Protein AF-A0A382GF95-F1 (afdb_monomer_lite)

Sequence (81 aa):
MSYEFEDYRKRKEEPNIGSWPFWILPPQDASGYIFRMMLLLFAIPLVFLGYLFTPATTFIWWVIFDLVEYIKIKRGRGFLP

Secondary structure (DSSP, 8-state):
--------S-PPPPP----TTS----GGGHHHHHHHHHIIIIIHIIIIISSPPPHHHHHHHHHHHHHHHHHHHHTT--S--

Foldseek 3Di:
DPPPDPDPDDDDPQPCQDDPPPGHDDPVCVVVLVVVLCCVQPVCCCVPVVDHDDPVVSVVVVVVSSVVVVVCSNVVNDPDD

pLDDT: mean 80.84, std 15.17, range [35.81, 94.69]

Radius of gyration: 17.47 Å; chains: 1; bounding box: 58×24×35 Å

Structure (mmCIF, N/CA/C/O backbone):
data_AF-A0A382GF95-F1
#
_entry.id   AF-A0A382GF95-F1
#
loop_
_atom_site.group_PDB
_atom_site.id
_atom_site.type_symbol
_atom_site.label_atom_id
_atom_site.label_alt_id
_atom_site.label_comp_id
_atom_site.label_asym_id
_atom_site.label_entity_id
_atom_site.label_seq_id
_atom_site.pdbx_PDB_ins_code
_atom_site.Cartn_x
_atom_site.Cartn_y
_atom_site.Cartn_z
_atom_site.occupancy
_atom_site.B_iso_or_equiv
_atom_site.auth_seq_id
_atom_site.auth_comp_id
_atom_site.auth_asym_id
_atom_site.auth_atom_id
_atom_site.pdbx_PDB_model_num
ATOM 1 N N . MET A 1 1 ? -46.401 11.198 4.569 1.00 47.50 1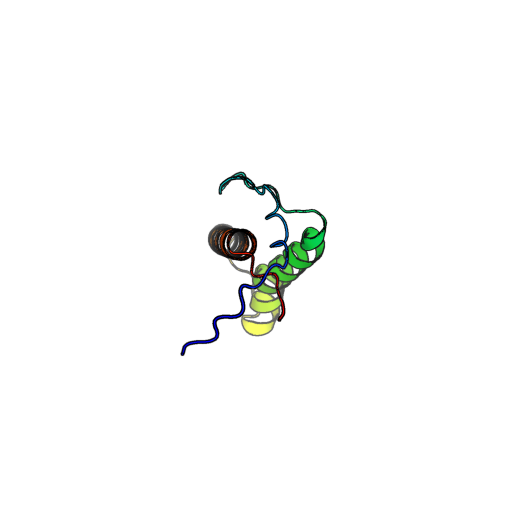 MET A N 1
ATOM 2 C CA . MET A 1 1 ? -46.146 10.362 5.758 1.00 47.50 1 MET A CA 1
ATOM 3 C C . MET A 1 1 ? -44.924 9.508 5.438 1.00 47.50 1 MET A C 1
ATOM 5 O O . MET A 1 1 ? -45.064 8.383 4.984 1.00 47.50 1 MET A O 1
ATOM 9 N N . SER A 1 2 ? -43.730 10.103 5.513 1.00 53.62 2 SER A N 1
ATOM 10 C CA . SER A 1 2 ? -42.459 9.394 5.342 1.00 53.62 2 SER A CA 1
ATOM 11 C C . SER A 1 2 ? -42.123 8.748 6.680 1.00 53.62 2 SER A C 1
ATOM 13 O O . SER A 1 2 ? -41.796 9.422 7.651 1.00 53.62 2 SER A O 1
ATOM 15 N N . TYR A 1 3 ? -42.324 7.439 6.755 1.00 48.72 3 TYR A N 1
ATOM 16 C CA . TYR A 1 3 ? -41.962 6.639 7.914 1.00 48.72 3 TYR A CA 1
ATOM 17 C C . TYR A 1 3 ? -40.449 6.399 7.863 1.00 48.72 3 TYR A C 1
ATOM 19 O O . TYR A 1 3 ? -39.986 5.373 7.372 1.00 48.72 3 TYR A O 1
ATOM 27 N N . GLU A 1 4 ? -39.672 7.404 8.263 1.00 63.59 4 GLU A N 1
ATOM 28 C CA . GLU A 1 4 ? -38.228 7.261 8.431 1.00 63.59 4 GLU A CA 1
ATOM 29 C C . GLU A 1 4 ? -37.985 6.550 9.762 1.00 63.59 4 GLU A C 1
ATOM 31 O O . GLU A 1 4 ? -38.129 7.121 10.840 1.00 63.59 4 GLU A O 1
ATOM 36 N N . PHE A 1 5 ? -37.703 5.250 9.679 1.00 63.38 5 PHE A N 1
ATOM 37 C CA . PHE A 1 5 ? -37.239 4.464 10.814 1.00 63.38 5 PHE A CA 1
ATOM 38 C C . PHE A 1 5 ? -35.843 4.973 11.175 1.00 63.38 5 PHE A C 1
ATOM 40 O O . PHE A 1 5 ? -34.883 4.722 10.443 1.00 63.38 5 PHE A O 1
ATOM 47 N N . GLU 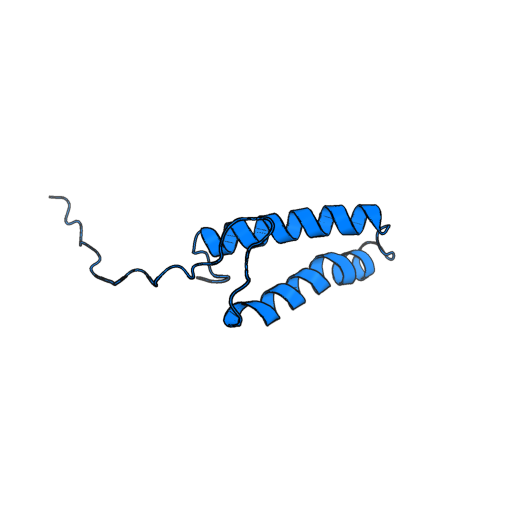A 1 6 ? -35.722 5.717 12.272 1.00 64.06 6 GLU A N 1
ATOM 48 C CA . GLU A 1 6 ? -34.410 6.079 12.796 1.00 64.06 6 GLU A CA 1
ATOM 49 C C . GLU A 1 6 ? -33.670 4.798 13.197 1.00 64.06 6 GLU A C 1
ATOM 51 O O . GLU A 1 6 ? -34.120 4.017 14.039 1.00 64.06 6 GLU A O 1
ATOM 56 N N . ASP A 1 7 ? -32.544 4.538 12.536 1.00 64.12 7 ASP A N 1
ATOM 57 C CA . ASP A 1 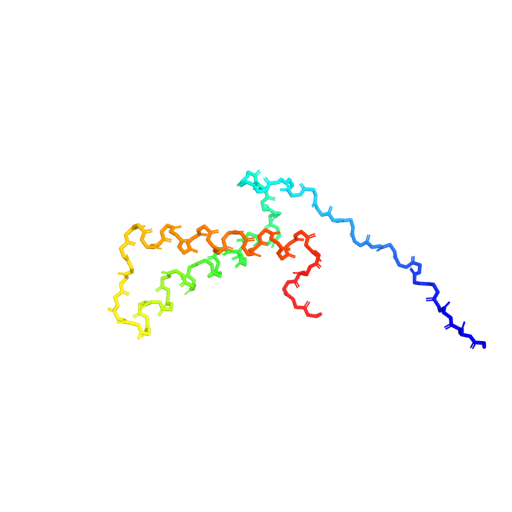7 ? -31.709 3.384 12.836 1.00 64.12 7 ASP A CA 1
ATOM 58 C C . ASP A 1 7 ? -30.917 3.654 14.123 1.00 64.12 7 ASP A C 1
ATOM 60 O O . ASP A 1 7 ? -29.861 4.286 14.109 1.00 64.12 7 ASP A O 1
ATOM 64 N N . TYR A 1 8 ? -31.441 3.174 15.254 1.00 61.84 8 TYR A N 1
ATOM 65 C CA . TYR A 1 8 ? -30.820 3.303 16.579 1.00 61.84 8 TYR A CA 1
ATOM 66 C C . TYR A 1 8 ? -29.600 2.388 16.792 1.00 61.84 8 TYR A C 1
ATOM 68 O O . TYR A 1 8 ? -29.067 2.313 17.904 1.00 61.84 8 TYR A O 1
ATOM 76 N N . ARG A 1 9 ? -29.140 1.649 15.772 1.00 67.38 9 ARG A N 1
ATOM 77 C CA . ARG A 1 9 ? -27.929 0.831 15.897 1.00 67.38 9 ARG A CA 1
ATOM 78 C C . ARG A 1 9 ? -26.723 1.744 16.119 1.00 67.38 9 ARG A C 1
ATOM 80 O O . ARG A 1 9 ? -26.427 2.614 15.301 1.00 67.38 9 ARG A O 1
ATOM 87 N N . LYS A 1 10 ? -25.984 1.520 17.215 1.00 55.94 10 LYS A N 1
ATOM 88 C CA . LYS A 1 10 ? -24.672 2.151 17.424 1.00 55.94 10 LYS A CA 1
ATOM 89 C C . LYS A 1 10 ? -23.812 1.876 16.190 1.00 55.94 10 LYS A C 1
ATOM 91 O O . LYS A 1 10 ? -23.493 0.718 15.915 1.00 55.94 10 LYS A O 1
ATOM 96 N N . ARG A 1 11 ? -23.443 2.929 15.449 1.00 59.97 11 ARG A N 1
ATOM 97 C CA . ARG A 1 11 ? -22.422 2.811 14.401 1.00 59.97 11 ARG A CA 1
ATOM 98 C C . ARG A 1 11 ? -21.176 2.243 15.064 1.00 59.97 11 ARG A C 1
ATOM 100 O O . ARG A 1 11 ? -20.795 2.707 16.138 1.00 59.97 11 ARG A O 1
ATOM 107 N N . LYS A 1 12 ? -20.604 1.202 14.458 1.00 60.84 12 LYS A N 1
ATOM 108 C CA . LYS A 1 12 ? -19.344 0.610 14.915 1.00 60.84 12 LYS A CA 1
ATOM 109 C C . LYS A 1 12 ? -18.353 1.758 15.098 1.00 60.84 12 LYS A C 1
ATOM 111 O O . LYS A 1 12 ? -18.203 2.555 14.175 1.00 60.84 12 LYS A O 1
ATOM 116 N N . GLU A 1 13 ? -17.768 1.875 16.287 1.00 59.91 13 GLU A N 1
ATOM 117 C CA . GLU A 1 13 ? -16.781 2.916 16.567 1.00 59.91 13 GLU A CA 1
ATOM 118 C C . GLU A 1 13 ? -15.678 2.802 15.517 1.00 59.91 13 GLU A C 1
ATOM 120 O O . GLU A 1 13 ? -15.059 1.745 15.365 1.00 59.91 13 GLU A O 1
ATOM 125 N N . GLU A 1 14 ? -15.515 3.858 14.720 1.00 63.41 14 GLU A N 1
ATOM 126 C CA . GLU A 1 14 ? -14.478 3.902 13.700 1.00 63.41 14 GLU A CA 1
ATOM 127 C C . GLU A 1 14 ? -13.133 3.785 14.429 1.00 63.41 14 GLU A C 1
ATOM 129 O O . GLU A 1 14 ? -12.858 4.591 15.325 1.00 63.41 14 GLU A O 1
ATOM 134 N N . PRO A 1 15 ? -12.307 2.767 14.123 1.00 63.66 15 PRO A N 1
ATOM 135 C CA . PRO A 1 15 ? -11.011 2.637 14.768 1.00 63.66 15 PRO A CA 1
ATOM 136 C C . PRO A 1 15 ? -10.217 3.920 14.516 1.00 63.66 15 PRO A C 1
ATOM 138 O O . PRO A 1 15 ? -10.179 4.418 13.392 1.00 63.66 15 PRO A O 1
ATOM 141 N N . ASN A 1 16 ? -9.593 4.482 15.552 1.00 71.31 16 ASN A N 1
ATOM 142 C CA . ASN A 1 16 ? -8.775 5.684 15.408 1.00 71.31 16 ASN A CA 1
ATOM 143 C C . ASN A 1 16 ? -7.448 5.323 14.717 1.00 71.31 16 ASN A C 1
ATOM 145 O O . ASN A 1 16 ? -6.432 5.080 15.360 1.00 71.31 16 ASN A O 1
ATOM 149 N N . ILE A 1 17 ? -7.500 5.228 13.390 1.00 75.50 17 ILE A N 1
ATOM 150 C CA . ILE A 1 17 ? -6.407 4.824 12.494 1.00 75.50 17 ILE A CA 1
ATOM 151 C C . ILE A 1 17 ? -5.390 5.943 12.225 1.00 75.50 17 ILE A C 1
ATOM 153 O O . ILE A 1 17 ? -4.371 5.695 11.588 1.00 75.50 17 ILE A O 1
ATOM 157 N N . GLY A 1 18 ? -5.618 7.164 12.716 1.00 84.19 18 GLY A N 1
ATOM 158 C CA . GLY A 1 18 ? -4.737 8.308 12.470 1.00 84.19 18 GLY A CA 1
ATOM 159 C C . GLY A 1 18 ? -4.876 8.892 11.059 1.00 84.19 18 GLY A C 1
ATOM 160 O O . GLY A 1 18 ? -5.900 8.733 10.390 1.00 84.19 18 GLY A O 1
ATOM 161 N N . SER A 1 19 ? -3.849 9.615 10.608 1.00 85.88 19 SER A N 1
ATOM 162 C CA . SER A 1 19 ? -3.835 10.308 9.316 1.00 85.88 19 SER A CA 1
ATOM 163 C C . SER A 1 19 ? -2.696 9.818 8.432 1.00 85.88 19 SER A C 1
ATOM 165 O O . SER A 1 19 ? -1.556 9.712 8.885 1.00 85.88 19 SER A O 1
ATOM 167 N N . TRP A 1 20 ? -2.991 9.595 7.153 1.00 83.62 20 TRP A N 1
ATOM 168 C CA . TRP A 1 20 ? -1.979 9.278 6.149 1.00 83.62 20 TRP A CA 1
ATOM 169 C C . TRP A 1 20 ? -0.908 10.387 6.080 1.00 83.62 20 TRP A C 1
ATOM 171 O O . TRP A 1 20 ? -1.275 11.565 6.140 1.00 83.62 20 TRP A O 1
ATOM 181 N N . PRO A 1 21 ? 0.391 10.054 5.961 1.00 86.19 21 PRO A N 1
ATOM 182 C CA . PRO A 1 21 ? 0.960 8.725 5.689 1.00 86.19 21 PRO A CA 1
ATOM 183 C C . PRO A 1 21 ? 1.282 7.877 6.929 1.00 86.19 21 PRO A C 1
ATOM 185 O O . PRO A 1 21 ? 1.686 6.731 6.787 1.00 86.19 21 PRO A O 1
ATOM 188 N N . PHE A 1 22 ? 1.092 8.398 8.140 1.00 88.44 22 PHE A N 1
ATOM 189 C CA . PHE A 1 22 ? 1.491 7.730 9.389 1.00 88.44 22 PHE A CA 1
ATOM 190 C C . PHE A 1 22 ? 0.317 7.043 10.093 1.00 88.44 22 PHE A C 1
ATOM 192 O O . PHE A 1 22 ? 0.202 7.068 11.318 1.00 88.44 22 PHE A O 1
ATOM 199 N N . TRP A 1 23 ? -0.596 6.479 9.311 1.00 86.94 23 TRP A N 1
ATOM 200 C CA . TRP A 1 23 ? -1.765 5.790 9.836 1.00 86.94 23 TRP A CA 1
ATOM 201 C C . TRP A 1 23 ? -1.375 4.406 10.378 1.00 86.94 23 TRP A C 1
ATOM 203 O O . TRP A 1 23 ? -0.422 3.785 9.909 1.00 86.94 23 TRP A O 1
ATOM 213 N N . ILE A 1 24 ? -2.097 3.925 11.388 1.00 86.25 24 ILE A N 1
ATOM 214 C CA . ILE A 1 24 ? -1.842 2.624 12.014 1.00 86.25 24 ILE A CA 1
ATOM 215 C C . ILE A 1 24 ? -2.958 1.679 11.603 1.00 86.25 24 ILE A C 1
ATOM 217 O O . ILE A 1 24 ? -4.112 1.877 11.975 1.00 86.25 24 ILE A O 1
ATOM 221 N N . LEU A 1 25 ? -2.607 0.636 10.857 1.00 84.69 25 LEU A N 1
ATOM 222 C CA . LEU A 1 25 ? -3.549 -0.394 10.443 1.00 84.69 25 LEU A CA 1
ATOM 223 C C . LEU A 1 25 ? -4.043 -1.192 11.669 1.00 84.69 25 LEU A C 1
ATOM 225 O O . LEU A 1 25 ? -3.219 -1.672 12.456 1.00 84.69 25 LEU A O 1
ATOM 229 N N . PRO A 1 26 ? -5.364 -1.380 11.849 1.00 83.81 26 PRO A N 1
ATOM 230 C CA . PRO A 1 26 ? -5.879 -2.206 12.927 1.00 83.81 26 PRO A CA 1
ATOM 231 C C . PRO A 1 26 ? -5.414 -3.662 12.735 1.00 83.81 26 PRO A C 1
ATOM 233 O O . PRO A 1 26 ? -5.468 -4.181 11.617 1.00 83.81 26 PRO A O 1
ATOM 236 N N . PRO A 1 27 ? -5.017 -4.374 13.808 1.00 83.88 27 PRO A N 1
ATOM 237 C CA . PRO A 1 27 ? -4.471 -5.734 13.705 1.00 83.88 27 PRO A CA 1
ATOM 238 C C . PRO A 1 27 ? -5.389 -6.739 12.996 1.00 83.88 27 PRO A C 1
ATOM 240 O O . PRO A 1 27 ? -4.920 -7.707 12.406 1.00 83.88 27 PRO A O 1
ATOM 243 N N . GLN A 1 28 ? -6.699 -6.491 13.043 1.00 84.00 28 GLN A N 1
ATOM 244 C CA . GLN A 1 28 ? -7.747 -7.317 12.439 1.00 84.00 28 GLN A CA 1
ATOM 245 C C . GLN A 1 28 ? -7.626 -7.374 10.908 1.00 84.00 28 GLN A C 1
ATOM 247 O O . GLN A 1 28 ? -7.889 -8.411 10.307 1.00 84.00 28 GLN A O 1
ATOM 252 N N . ASP A 1 29 ? -7.178 -6.275 10.295 1.00 84.50 29 ASP A N 1
ATOM 253 C CA . ASP A 1 29 ? -7.087 -6.120 8.842 1.00 84.50 29 ASP A CA 1
ATOM 254 C C . ASP A 1 29 ? -5.663 -6.355 8.307 1.00 84.50 29 ASP A C 1
ATOM 256 O O . ASP A 1 29 ? -5.443 -6.349 7.093 1.00 84.50 29 ASP A O 1
ATOM 260 N N . ALA A 1 30 ? -4.692 -6.607 9.194 1.00 87.75 30 ALA A N 1
ATOM 261 C CA . ALA A 1 30 ? -3.278 -6.761 8.852 1.00 87.75 30 ALA A CA 1
ATOM 262 C C . ALA A 1 30 ? -3.013 -7.893 7.854 1.00 87.75 30 ALA A C 1
ATOM 264 O O . ALA A 1 30 ? -2.292 -7.710 6.873 1.00 87.75 30 ALA A O 1
ATOM 265 N N . SER A 1 31 ? -3.630 -9.056 8.060 1.00 89.50 31 SER A N 1
ATOM 266 C CA . SER A 1 31 ? -3.472 -10.203 7.160 1.00 89.50 31 SER A CA 1
ATOM 267 C C . SER A 1 31 ? -4.032 -9.913 5.764 1.00 89.50 31 SER A C 1
ATOM 269 O O . SER A 1 31 ? -3.374 -10.192 4.761 1.00 89.50 31 SER A O 1
ATOM 271 N N . GLY A 1 32 ? -5.217 -9.301 5.694 1.00 90.44 32 GLY A N 1
ATOM 272 C CA . GLY A 1 32 ? -5.862 -8.913 4.442 1.00 90.44 32 GLY A CA 1
ATOM 273 C C . GLY A 1 32 ? -5.065 -7.857 3.680 1.00 90.44 32 GLY A C 1
ATOM 274 O O . GLY A 1 32 ? -4.915 -7.970 2.463 1.00 90.44 32 GLY A O 1
ATOM 275 N N . TYR A 1 33 ? -4.506 -6.875 4.390 1.00 90.50 33 TYR A N 1
ATOM 276 C CA . TYR A 1 33 ? -3.607 -5.872 3.821 1.00 90.50 33 TYR A CA 1
ATOM 277 C C . TYR A 1 33 ? -2.384 -6.520 3.175 1.00 90.50 33 TYR A C 1
ATOM 279 O O . TYR A 1 33 ? -2.130 -6.303 1.992 1.00 90.50 33 TYR A O 1
ATOM 287 N N . ILE A 1 34 ? -1.664 -7.363 3.925 1.00 91.75 34 ILE A N 1
ATOM 288 C CA . ILE A 1 34 ? -0.447 -8.027 3.441 1.00 91.75 34 ILE A CA 1
ATOM 289 C C . ILE A 1 34 ? -0.771 -8.901 2.229 1.00 91.75 34 ILE A C 1
ATOM 291 O O . ILE A 1 34 ? -0.066 -8.843 1.224 1.00 91.75 34 ILE A O 1
ATOM 295 N N . PHE A 1 35 ? -1.863 -9.667 2.283 1.00 93.62 35 PHE A N 1
ATOM 296 C CA . PHE A 1 35 ? -2.286 -10.503 1.164 1.00 93.62 35 PHE A CA 1
ATOM 297 C C . PHE A 1 35 ? -2.574 -9.677 -0.095 1.00 93.62 35 PHE A C 1
ATOM 299 O O . PHE A 1 35 ? -2.051 -9.987 -1.164 1.00 93.62 35 PHE A O 1
ATOM 306 N N . ARG A 1 36 ? -3.360 -8.597 0.021 1.00 92.06 36 ARG A N 1
ATOM 307 C CA . ARG A 1 36 ? -3.678 -7.709 -1.108 1.00 92.06 36 ARG A CA 1
ATOM 308 C C . ARG A 1 36 ? -2.433 -7.025 -1.660 1.00 92.06 36 ARG A C 1
ATOM 310 O O . ARG A 1 36 ? -2.280 -6.962 -2.876 1.00 92.06 36 ARG A O 1
ATOM 317 N N . MET A 1 37 ? -1.544 -6.562 -0.784 1.00 92.94 37 MET A N 1
ATOM 318 C CA . MET A 1 37 ? -0.275 -5.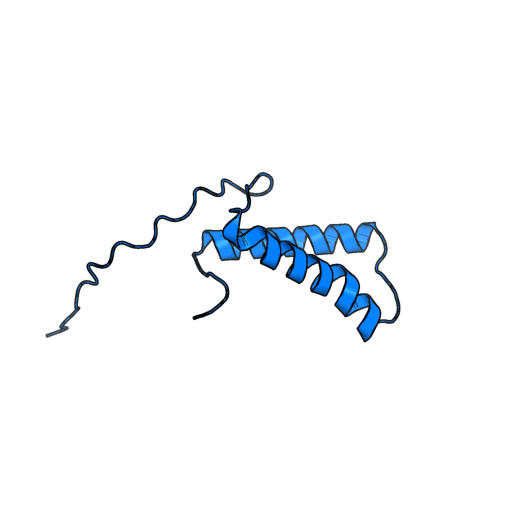951 -1.164 1.00 92.94 37 MET A CA 1
ATOM 319 C C . MET A 1 37 ? 0.573 -6.938 -1.973 1.00 92.94 37 MET A C 1
ATOM 321 O O . MET A 1 37 ? 0.993 -6.627 -3.083 1.00 92.94 37 MET A O 1
ATOM 325 N N . MET A 1 38 ? 0.764 -8.158 -1.464 1.00 93.75 38 MET A N 1
ATOM 326 C CA . MET A 1 38 ? 1.532 -9.198 -2.154 1.00 93.75 38 MET A CA 1
ATOM 327 C C . MET A 1 38 ? 0.900 -9.590 -3.492 1.00 93.75 38 MET A C 1
ATOM 329 O O . MET A 1 38 ? 1.599 -9.750 -4.494 1.00 93.75 38 MET A O 1
ATOM 333 N N . LEU A 1 39 ? -0.427 -9.706 -3.528 1.00 93.19 39 LEU A N 1
ATOM 334 C CA . LEU A 1 39 ? -1.157 -10.066 -4.735 1.00 93.19 39 LEU A CA 1
ATOM 335 C C . LEU A 1 39 ? -1.026 -8.978 -5.810 1.00 93.19 39 LEU A C 1
ATOM 337 O O . LEU A 1 39 ? -0.702 -9.288 -6.953 1.00 93.19 39 LEU A O 1
ATOM 341 N N . LEU A 1 40 ? -1.243 -7.710 -5.455 1.00 91.25 40 LEU A N 1
ATOM 342 C CA . LEU A 1 40 ? -1.248 -6.595 -6.406 1.00 91.25 40 LEU A CA 1
ATOM 343 C C . LEU A 1 40 ? 0.153 -6.199 -6.874 1.00 91.25 40 LEU A C 1
ATOM 345 O O . LEU A 1 40 ? 0.328 -5.905 -8.053 1.00 91.25 40 LEU A O 1
ATOM 349 N N . LEU A 1 41 ? 1.141 -6.181 -5.976 1.00 90.88 41 LEU A N 1
ATOM 350 C CA . LEU A 1 41 ? 2.484 -5.698 -6.305 1.00 90.88 41 LEU A CA 1
ATOM 351 C C . LEU A 1 41 ? 3.393 -6.789 -6.879 1.00 90.88 41 LEU A C 1
ATOM 353 O O . LEU A 1 41 ? 4.323 -6.460 -7.611 1.00 90.88 41 LEU A O 1
ATOM 357 N N . PHE A 1 42 ? 3.143 -8.065 -6.568 1.00 90.81 42 PHE A N 1
ATOM 358 C CA . PHE A 1 42 ? 4.013 -9.165 -6.995 1.00 90.81 42 PHE A CA 1
ATOM 359 C C . PHE A 1 42 ? 3.274 -10.222 -7.804 1.00 90.81 42 PHE A C 1
ATOM 361 O O . PHE A 1 42 ? 3.680 -10.494 -8.930 1.00 90.81 42 PHE A O 1
ATOM 368 N N . ALA A 1 43 ? 2.192 -10.804 -7.275 1.00 92.56 43 ALA A N 1
ATOM 369 C CA . ALA A 1 43 ? 1.542 -11.932 -7.945 1.00 92.56 43 ALA A CA 1
ATOM 370 C C . ALA A 1 43 ? 0.953 -11.534 -9.305 1.00 92.56 43 ALA A C 1
ATOM 372 O O . ALA A 1 43 ? 1.200 -12.214 -10.295 1.00 92.56 43 ALA A O 1
ATOM 373 N N . ILE A 1 44 ? 0.226 -10.415 -9.379 1.00 92.44 44 ILE A N 1
ATOM 374 C CA . ILE A 1 44 ? -0.359 -9.936 -10.635 1.00 92.44 44 ILE A CA 1
ATOM 375 C C . ILE A 1 44 ? 0.732 -9.590 -11.659 1.00 92.44 44 ILE A C 1
ATOM 377 O O . ILE A 1 44 ? 0.682 -10.140 -12.758 1.00 92.44 44 ILE A O 1
ATOM 381 N N . PRO A 1 45 ? 1.740 -8.754 -11.346 1.00 90.56 45 PRO A N 1
ATOM 382 C CA . PRO A 1 45 ? 2.796 -8.455 -12.308 1.00 90.56 45 PRO A CA 1
ATOM 383 C C . PRO A 1 45 ? 3.542 -9.706 -12.772 1.00 90.56 45 PRO A C 1
ATOM 385 O O . PRO A 1 45 ? 3.734 -9.901 -13.968 1.00 90.56 45 PRO A O 1
ATOM 388 N N . LEU A 1 46 ? 3.875 -10.615 -11.856 1.00 92.31 46 LEU A N 1
ATOM 389 C CA . LEU A 1 46 ? 4.598 -11.831 -12.206 1.00 92.31 46 LEU A CA 1
ATOM 390 C C . LEU A 1 46 ? 3.771 -12.763 -13.107 1.00 92.31 46 LEU A C 1
ATOM 392 O O . LEU A 1 46 ? 4.296 -13.273 -14.091 1.00 92.31 46 LEU A O 1
ATOM 396 N N . VAL A 1 47 ? 2.488 -12.973 -12.794 1.00 94.00 47 VAL A N 1
ATOM 397 C CA . VAL A 1 47 ? 1.616 -13.904 -13.531 1.00 94.00 47 VAL A CA 1
ATOM 398 C C . VAL A 1 47 ? 1.170 -13.328 -14.876 1.00 94.00 47 VAL A C 1
ATOM 400 O O . VAL A 1 47 ? 1.136 -14.057 -15.862 1.00 94.00 47 VAL A O 1
ATOM 403 N N . PHE A 1 48 ? 0.823 -12.039 -14.933 1.00 92.69 48 PHE A N 1
ATOM 404 C CA . PHE A 1 48 ? 0.239 -11.430 -16.134 1.00 92.69 48 PHE A CA 1
ATOM 405 C C . PHE A 1 48 ? 1.262 -10.735 -17.036 1.00 92.69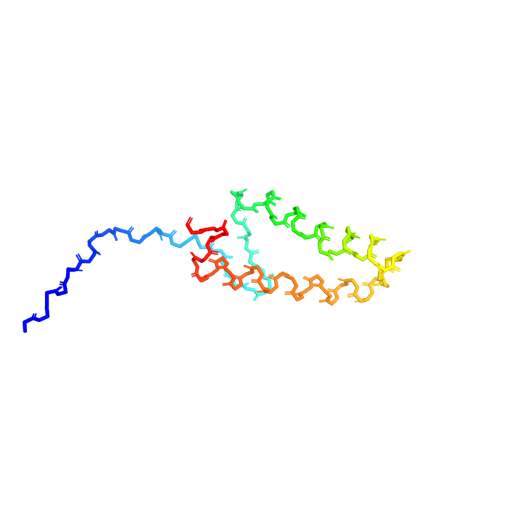 48 PHE A C 1
ATOM 407 O O . PHE A 1 48 ? 1.070 -10.717 -18.249 1.00 92.69 48 PHE A O 1
ATOM 414 N N . LEU A 1 49 ? 2.326 -10.152 -16.476 1.00 90.50 49 LEU A N 1
ATOM 415 C CA . LEU A 1 49 ? 3.353 -9.443 -17.252 1.00 90.50 49 LEU A CA 1
ATOM 416 C C . LEU A 1 49 ? 4.611 -10.296 -17.459 1.00 90.50 49 LEU A C 1
ATOM 418 O O . LEU A 1 49 ? 5.370 -10.037 -18.388 1.00 90.50 49 LEU A O 1
ATOM 422 N N . GLY A 1 50 ? 4.843 -11.311 -16.618 1.00 90.06 50 GLY A N 1
ATOM 423 C CA . GLY A 1 50 ? 6.028 -12.173 -16.690 1.00 90.06 50 GLY A CA 1
ATOM 424 C C . GLY A 1 50 ? 7.309 -11.531 -16.145 1.00 90.06 50 GLY A C 1
ATOM 425 O O . GLY A 1 50 ? 8.379 -12.127 -16.230 1.00 90.06 50 GLY A O 1
ATOM 426 N N . TYR A 1 51 ? 7.222 -10.326 -15.576 1.00 88.88 51 TYR A N 1
ATOM 427 C CA . TYR A 1 51 ? 8.340 -9.624 -14.949 1.00 88.88 51 TYR A CA 1
ATOM 428 C C . TYR A 1 51 ? 7.864 -8.780 -13.762 1.00 88.88 51 TYR A C 1
ATOM 430 O O . TYR A 1 51 ? 6.687 -8.439 -13.643 1.00 88.88 51 TYR A O 1
ATOM 438 N N . LEU A 1 52 ? 8.796 -8.436 -12.872 1.00 89.62 52 LEU A N 1
ATOM 439 C CA . LEU A 1 52 ? 8.538 -7.528 -11.757 1.00 89.62 52 LEU A CA 1
ATOM 440 C C . LEU A 1 52 ? 8.874 -6.091 -12.144 1.00 89.62 52 LEU A C 1
ATOM 442 O O . LEU A 1 52 ? 9.824 -5.826 -12.881 1.00 89.62 52 LEU A O 1
ATOM 446 N N . PHE A 1 53 ? 8.100 -5.152 -11.612 1.00 88.50 53 PHE A N 1
ATOM 447 C CA . PHE A 1 53 ? 8.356 -3.735 -11.808 1.00 88.50 53 PHE A CA 1
ATOM 448 C C . PHE A 1 53 ? 9.704 -3.306 -11.216 1.00 88.50 53 PHE A C 1
ATOM 450 O O . PHE A 1 53 ? 10.223 -3.905 -10.271 1.00 88.50 53 PHE A O 1
ATOM 457 N N . THR A 1 54 ? 10.258 -2.220 -11.762 1.00 93.44 54 THR A N 1
ATOM 458 C CA . THR A 1 54 ? 11.444 -1.588 -11.173 1.00 93.44 54 THR A CA 1
ATOM 459 C C . THR A 1 54 ? 11.146 -1.125 -9.742 1.00 93.44 54 THR A C 1
ATOM 461 O O . THR A 1 54 ? 10.001 -0.761 -9.461 1.00 93.44 54 THR A O 1
ATOM 464 N N . PRO A 1 55 ? 12.146 -1.051 -8.843 1.00 91.38 55 PRO A N 1
ATOM 465 C CA . PRO A 1 55 ? 11.926 -0.609 -7.465 1.00 91.38 55 PRO A CA 1
ATOM 466 C C . PRO A 1 55 ? 11.205 0.743 -7.354 1.00 91.38 55 PRO A C 1
ATOM 468 O O . PRO A 1 55 ? 10.324 0.902 -6.513 1.00 91.38 55 PRO A O 1
ATOM 471 N N . ALA A 1 56 ? 11.517 1.693 -8.244 1.00 93.94 56 ALA A N 1
ATOM 472 C CA . ALA A 1 56 ? 10.859 2.998 -8.287 1.00 93.94 56 ALA A CA 1
ATOM 473 C C . ALA A 1 56 ? 9.371 2.884 -8.654 1.00 93.94 56 ALA A C 1
ATOM 475 O O . ALA A 1 56 ? 8.513 3.471 -7.998 1.00 93.94 56 ALA A O 1
ATOM 476 N N . THR A 1 57 ? 9.050 2.090 -9.676 1.00 91.06 57 THR A N 1
ATOM 477 C CA . THR A 1 57 ? 7.666 1.836 -10.090 1.00 91.06 57 THR A CA 1
ATOM 478 C C . THR A 1 57 ? 6.888 1.100 -8.998 1.00 91.06 57 THR A C 1
ATOM 480 O O . THR A 1 57 ? 5.771 1.497 -8.676 1.00 91.06 57 THR A O 1
ATOM 483 N N . THR A 1 58 ? 7.484 0.077 -8.384 1.00 91.50 58 THR A N 1
ATOM 484 C CA . THR A 1 58 ? 6.885 -0.672 -7.270 1.00 91.50 58 THR A CA 1
ATOM 485 C C . THR A 1 58 ? 6.589 0.237 -6.082 1.00 91.50 58 THR A C 1
ATOM 487 O O . THR A 1 58 ? 5.517 0.132 -5.497 1.00 91.50 58 THR A O 1
ATOM 490 N N . PHE A 1 59 ? 7.489 1.170 -5.756 1.00 93.44 59 PHE A N 1
ATOM 491 C CA . PHE A 1 59 ? 7.272 2.141 -4.683 1.00 93.44 59 PHE A CA 1
ATOM 492 C C . PHE A 1 59 ? 6.086 3.072 -4.967 1.00 93.44 59 PHE A C 1
ATOM 494 O O . PHE A 1 59 ? 5.246 3.277 -4.095 1.00 93.44 59 PHE A O 1
ATOM 501 N N . ILE A 1 60 ? 5.961 3.587 -6.193 1.00 94.62 60 ILE A N 1
ATOM 502 C CA . ILE A 1 60 ? 4.817 4.428 -6.583 1.00 94.62 60 ILE A CA 1
ATOM 503 C C . ILE A 1 60 ? 3.506 3.641 -6.462 1.00 94.62 60 ILE A C 1
ATOM 505 O O . ILE A 1 60 ? 2.536 4.134 -5.887 1.00 94.62 60 ILE A O 1
ATOM 509 N N . TRP A 1 61 ? 3.483 2.399 -6.950 1.00 92.44 61 TRP A N 1
ATOM 510 C CA . TRP A 1 61 ? 2.315 1.525 -6.823 1.00 92.44 61 TRP A CA 1
ATOM 511 C C . TRP A 1 61 ? 1.981 1.191 -5.375 1.00 92.44 61 TRP A C 1
ATOM 513 O O . TRP A 1 61 ? 0.805 1.155 -5.019 1.00 92.44 61 TRP A O 1
ATOM 523 N N . TRP A 1 62 ? 2.996 0.998 -4.536 1.00 94.06 62 TRP A N 1
ATOM 524 C CA . TRP A 1 62 ? 2.819 0.795 -3.106 1.00 94.06 62 TRP A CA 1
ATOM 525 C C . TRP A 1 62 ? 2.175 2.012 -2.435 1.00 94.06 62 TRP A C 1
ATOM 527 O O . TRP A 1 62 ? 1.203 1.847 -1.706 1.00 94.06 62 TRP A O 1
ATOM 537 N N . VAL A 1 63 ? 2.630 3.232 -2.742 1.00 94.69 63 VAL A N 1
ATOM 538 C CA . VAL A 1 63 ? 2.032 4.474 -2.216 1.00 94.69 63 VAL A CA 1
ATOM 539 C C . VAL A 1 63 ? 0.566 4.608 -2.630 1.00 94.69 63 VAL A C 1
ATOM 541 O O . VAL A 1 63 ? -0.283 4.947 -1.807 1.00 94.69 63 VAL A O 1
ATOM 544 N N . ILE A 1 64 ? 0.247 4.318 -3.896 1.00 93.94 64 ILE A N 1
ATOM 545 C CA . ILE A 1 64 ? -1.136 4.347 -4.394 1.00 93.94 64 ILE A CA 1
ATOM 546 C C . ILE A 1 64 ? -1.988 3.308 -3.660 1.00 93.94 64 ILE A C 1
ATOM 548 O O . ILE A 1 64 ? -3.096 3.618 -3.220 1.00 93.94 64 ILE A O 1
ATOM 552 N N . PHE A 1 65 ? -1.479 2.084 -3.522 1.00 93.56 65 PHE A N 1
ATOM 553 C CA . PHE A 1 65 ? -2.149 1.010 -2.798 1.00 93.56 65 PHE A CA 1
ATOM 554 C C . PHE A 1 65 ? -2.427 1.401 -1.340 1.00 93.56 65 PHE A C 1
ATOM 556 O O . PHE A 1 65 ? -3.567 1.282 -0.889 1.00 93.56 65 PHE A O 1
ATOM 563 N N . ASP A 1 66 ? -1.422 1.924 -0.637 1.00 92.25 66 ASP A N 1
ATOM 564 C CA . ASP A 1 66 ? -1.530 2.321 0.766 1.00 92.25 66 ASP A CA 1
ATOM 565 C C . ASP A 1 66 ? -2.536 3.465 0.964 1.00 92.25 66 ASP A C 1
ATOM 567 O O . ASP A 1 66 ? -3.389 3.411 1.851 1.00 92.25 66 ASP A O 1
ATOM 571 N N . LEU A 1 67 ? -2.525 4.458 0.067 1.00 92.38 67 LEU A N 1
ATOM 572 C CA . LEU A 1 67 ? -3.495 5.552 0.072 1.00 92.38 67 LEU A CA 1
ATOM 573 C C . LEU A 1 67 ? -4.930 5.047 -0.143 1.00 92.38 67 LEU A C 1
ATOM 575 O O . LEU A 1 67 ? -5.857 5.477 0.550 1.00 92.38 67 LEU A O 1
ATOM 579 N N . VAL A 1 68 ? -5.132 4.137 -1.100 1.00 91.31 68 VAL A N 1
ATOM 580 C CA . VAL A 1 68 ? -6.448 3.539 -1.367 1.00 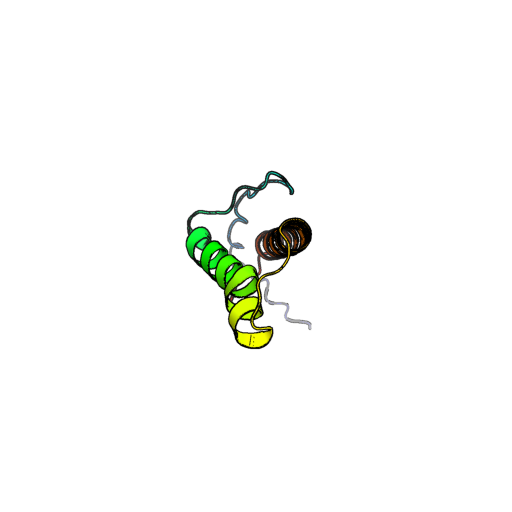91.31 68 VAL A CA 1
ATOM 581 C C . VAL A 1 68 ? -6.937 2.751 -0.156 1.00 91.31 68 VAL A C 1
ATOM 583 O O . VAL A 1 68 ? -8.119 2.842 0.186 1.00 91.31 68 VAL A O 1
ATOM 586 N N . GLU A 1 69 ? -6.059 2.000 0.506 1.00 89.31 69 GLU A N 1
ATOM 587 C CA . GLU A 1 69 ? -6.442 1.228 1.682 1.00 89.31 69 GLU A CA 1
ATOM 588 C C . GLU A 1 69 ? -6.794 2.125 2.875 1.00 89.31 69 GLU A C 1
ATOM 590 O O . GLU A 1 69 ? -7.848 1.939 3.488 1.00 89.31 69 GLU A O 1
ATOM 595 N N . TYR A 1 70 ? -5.990 3.157 3.140 1.00 88.56 70 TYR A N 1
ATOM 596 C CA . TYR A 1 70 ? -6.298 4.163 4.155 1.00 88.56 70 TYR A CA 1
ATOM 597 C C . TYR A 1 70 ? -7.687 4.779 3.928 1.00 88.56 70 TYR A C 1
ATOM 599 O O . TYR A 1 70 ? -8.497 4.854 4.853 1.00 88.56 70 TYR A O 1
ATOM 607 N N . ILE A 1 71 ? -8.009 5.171 2.688 1.00 87.19 71 ILE A N 1
ATOM 608 C CA . ILE A 1 71 ? -9.322 5.742 2.352 1.00 87.19 71 ILE A CA 1
ATOM 609 C C . ILE A 1 71 ? -10.449 4.729 2.589 1.00 87.19 71 ILE A C 1
ATOM 611 O O . ILE A 1 71 ? -11.517 5.111 3.072 1.00 87.19 71 ILE A O 1
ATOM 615 N N . LYS A 1 72 ? -10.247 3.450 2.250 1.00 83.56 72 LYS A N 1
ATOM 616 C CA . LYS A 1 72 ? -11.259 2.401 2.453 1.00 83.56 72 LYS A CA 1
ATOM 617 C C . LYS A 1 72 ? -11.585 2.208 3.929 1.00 83.56 72 LYS A C 1
ATOM 619 O O . LYS A 1 72 ? -12.762 2.248 4.291 1.00 83.56 72 LYS A O 1
ATOM 624 N N . ILE A 1 73 ? -10.555 2.060 4.759 1.00 82.44 73 ILE A N 1
ATOM 625 C CA . ILE A 1 73 ? -10.708 1.828 6.199 1.00 82.44 73 ILE A CA 1
ATOM 626 C C . ILE A 1 73 ? -11.294 3.072 6.869 1.00 82.44 73 ILE A C 1
ATOM 628 O O . ILE A 1 73 ? -12.262 2.962 7.617 1.00 82.44 73 ILE A O 1
ATOM 632 N N . LYS A 1 74 ? -10.813 4.269 6.507 1.00 81.44 74 LYS A N 1
ATOM 633 C CA . LYS A 1 74 ? -11.361 5.543 6.996 1.00 81.44 74 LYS A CA 1
ATOM 634 C C . LYS A 1 74 ? -12.830 5.743 6.648 1.00 81.44 74 LYS A C 1
ATOM 636 O O . LYS A 1 74 ? -13.554 6.395 7.385 1.00 81.44 74 LYS A O 1
ATOM 641 N N . ARG A 1 75 ? -13.291 5.202 5.520 1.00 79.12 75 ARG A N 1
ATOM 642 C CA . ARG A 1 75 ? -14.689 5.326 5.089 1.00 79.12 75 ARG A CA 1
ATOM 643 C C . ARG A 1 75 ? -15.599 4.251 5.693 1.00 79.12 75 ARG A C 1
ATOM 645 O O . ARG A 1 75 ? -16.744 4.143 5.260 1.00 79.12 75 ARG A O 1
ATOM 652 N N . GLY A 1 76 ? -15.095 3.426 6.616 1.00 68.06 76 GLY A N 1
ATOM 653 C CA . GLY A 1 76 ? -15.854 2.340 7.242 1.00 68.06 76 GLY A CA 1
ATOM 654 C C . GLY A 1 76 ? -16.298 1.252 6.260 1.00 68.06 76 GLY A C 1
ATOM 655 O O . GLY A 1 76 ? -17.124 0.408 6.601 1.00 68.06 76 GLY A O 1
ATOM 656 N N . ARG A 1 77 ? -15.762 1.253 5.031 1.00 58.97 77 ARG A N 1
ATOM 657 C CA . ARG A 1 77 ? -15.996 0.192 4.053 1.00 58.97 77 ARG A CA 1
ATOM 658 C C . ARG A 1 77 ? -15.002 -0.924 4.332 1.00 58.97 77 ARG A C 1
ATOM 660 O O . ARG A 1 77 ? -13.990 -1.053 3.646 1.00 58.97 77 ARG A O 1
ATOM 667 N N . GLY A 1 78 ? -15.313 -1.712 5.361 1.00 50.72 78 GLY A N 1
ATOM 668 C CA . GLY A 1 78 ? -14.754 -3.052 5.504 1.00 50.72 78 GLY A CA 1
ATOM 669 C C . GLY A 1 78 ? -14.925 -3.818 4.190 1.00 50.72 78 GLY A C 1
ATOM 670 O O . GLY A 1 78 ? -15.887 -3.602 3.447 1.00 50.72 78 GLY A O 1
ATOM 671 N N . PHE A 1 79 ? -13.952 -4.659 3.850 1.00 50.34 79 PHE A N 1
ATOM 672 C CA . PHE A 1 79 ? -14.026 -5.459 2.633 1.00 50.34 79 PHE A CA 1
ATOM 673 C C . PHE A 1 79 ? -14.994 -6.630 2.843 1.00 50.34 79 PHE A C 1
ATOM 675 O O . PHE A 1 79 ? -14.567 -7.705 3.255 1.00 50.34 79 PHE A O 1
ATOM 682 N N . LEU A 1 80 ? -16.279 -6.348 2.591 1.00 35.81 80 LEU A N 1
ATOM 683 C CA . LEU A 1 80 ? -17.393 -7.160 2.061 1.00 35.81 80 LEU A CA 1
ATOM 684 C C . LEU A 1 80 ? -18.733 -6.630 2.636 1.00 35.81 80 LEU A C 1
ATOM 686 O O . LEU A 1 80 ? -18.711 -6.033 3.714 1.00 35.81 80 LEU A O 1
ATOM 690 N N . PRO A 1 81 ? -19.860 -6.755 1.899 1.00 41.03 81 PRO A N 1
ATOM 691 C CA . PRO A 1 81 ? -21.199 -6.429 2.407 1.00 41.03 81 PRO A CA 1
ATOM 692 C C . PRO A 1 81 ? -21.544 -7.159 3.711 1.00 41.03 81 PRO A C 1
ATOM 694 O O . PRO A 1 81 ? -21.022 -8.277 3.922 1.00 41.03 81 PRO A O 1
#

Organism: NCBI:txid408172